Protein AF-M9RAI4-F1 (afdb_monomer_lite)

Structure (mmCIF, N/CA/C/O backbone):
data_AF-M9RAI4-F1
#
_entry.id   AF-M9RAI4-F1
#
loop_
_atom_site.group_PDB
_atom_site.id
_atom_site.type_symbol
_atom_site.label_atom_id
_atom_site.label_alt_id
_atom_site.label_comp_id
_atom_site.label_asym_id
_atom_site.label_entity_id
_atom_site.label_seq_id
_atom_site.pdbx_PDB_ins_code
_atom_site.Cartn_x
_atom_site.Cartn_y
_atom_site.Cartn_z
_atom_site.occupancy
_atom_site.B_iso_or_equiv
_atom_site.auth_seq_id
_atom_site.auth_comp_id
_atom_site.auth_asym_id
_atom_site.auth_atom_id
_atom_site.pdbx_PDB_model_num
ATOM 1 N N . MET A 1 1 ? 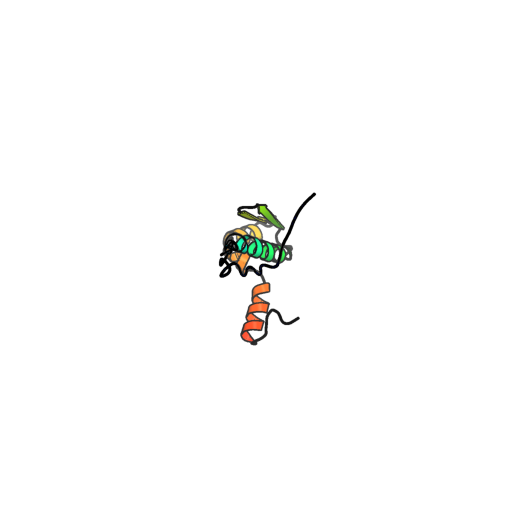-40.261 -9.639 69.187 1.00 39.50 1 MET A N 1
ATOM 2 C CA . MET A 1 1 ? -40.206 -8.582 68.147 1.00 39.50 1 MET A CA 1
ATOM 3 C C . MET A 1 1 ? -41.372 -8.826 67.192 1.00 39.50 1 MET A C 1
ATOM 5 O O . MET A 1 1 ? -41.455 -9.914 66.656 1.00 39.50 1 MET A O 1
ATOM 9 N N . ALA A 1 2 ? -42.470 -8.065 67.271 1.00 37.62 2 ALA A N 1
ATOM 10 C CA . ALA A 1 2 ? -42.729 -6.820 66.523 1.00 37.62 2 ALA A CA 1
ATOM 11 C C . ALA A 1 2 ? -42.720 -7.028 64.989 1.00 37.62 2 ALA A C 1
ATOM 13 O O . ALA A 1 2 ? -41.787 -7.623 64.487 1.00 37.62 2 ALA A O 1
ATOM 14 N N . LYS A 1 3 ? -43.627 -6.525 64.144 1.00 32.78 3 LYS A N 1
ATOM 15 C CA . LYS A 1 3 ? -44.915 -5.817 64.248 1.00 32.78 3 LYS A CA 1
ATOM 16 C C . LYS A 1 3 ? -45.352 -5.599 62.776 1.00 32.78 3 LYS A C 1
ATOM 18 O O . LYS A 1 3 ? -44.620 -4.961 62.045 1.00 32.78 3 LYS A O 1
ATOM 23 N N . ARG A 1 4 ? -46.566 -6.030 62.402 1.00 40.00 4 ARG A N 1
ATOM 24 C CA . ARG A 1 4 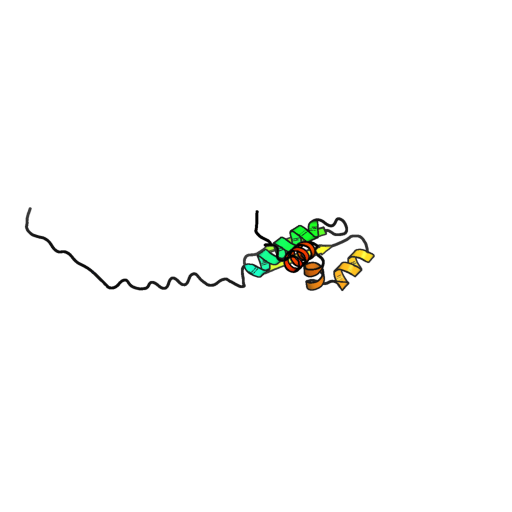? -47.504 -5.352 61.466 1.00 40.00 4 ARG A CA 1
ATOM 25 C C . ARG A 1 4 ? -47.185 -5.168 59.954 1.00 40.00 4 ARG A C 1
ATOM 27 O O . ARG A 1 4 ? -46.280 -4.445 59.582 1.00 40.00 4 ARG A O 1
ATOM 34 N N . ARG A 1 5 ? -48.225 -5.541 59.178 1.00 38.66 5 ARG A N 1
ATOM 35 C CA . ARG A 1 5 ? -48.987 -4.761 58.157 1.00 38.66 5 ARG A CA 1
ATOM 36 C C . ARG A 1 5 ? -48.598 -4.823 56.661 1.00 38.66 5 ARG A C 1
ATOM 38 O O . ARG A 1 5 ? -47.587 -4.294 56.243 1.00 38.66 5 ARG A O 1
ATOM 45 N N . ARG A 1 6 ? -49.577 -5.356 55.904 1.00 40.72 6 A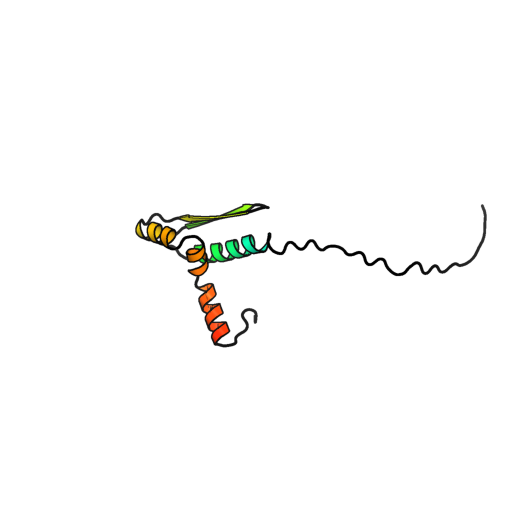RG A N 1
ATOM 46 C CA . ARG A 1 6 ? -50.209 -4.914 54.634 1.00 40.72 6 ARG A CA 1
ATOM 47 C C . ARG A 1 6 ? -49.360 -4.245 53.537 1.00 40.72 6 ARG A C 1
ATOM 49 O O . ARG A 1 6 ? -48.891 -3.132 53.706 1.00 40.72 6 ARG A O 1
ATOM 56 N N . ALA A 1 7 ? -49.409 -4.911 52.377 1.00 47.75 7 ALA A N 1
ATOM 57 C CA . ALA A 1 7 ? -49.701 -4.428 51.021 1.00 47.75 7 ALA A CA 1
ATOM 58 C C . ALA A 1 7 ? -49.359 -2.972 50.655 1.00 47.75 7 ALA A C 1
ATOM 60 O O . ALA A 1 7 ? -49.938 -2.027 51.185 1.00 47.75 7 ALA A O 1
ATOM 61 N N . GLY A 1 8 ? -48.560 -2.831 49.599 1.00 31.34 8 GLY A N 1
ATOM 62 C CA . GLY A 1 8 ? -48.456 -1.606 48.817 1.00 31.34 8 GLY A CA 1
ATOM 63 C C . GLY A 1 8 ? -47.836 -1.902 47.459 1.00 31.34 8 GLY A C 1
ATOM 64 O O . GLY A 1 8 ? -46.627 -2.086 47.367 1.00 31.34 8 GLY A O 1
ATOM 65 N N . SER A 1 9 ? -48.658 -1.947 46.408 1.00 47.62 9 SER A N 1
ATOM 66 C CA . SER A 1 9 ? -48.163 -1.772 45.046 1.00 47.62 9 SER A CA 1
ATOM 67 C C . SER A 1 9 ? -47.535 -0.383 44.951 1.00 47.62 9 SER A C 1
ATOM 69 O O . SER A 1 9 ? -48.182 0.598 45.323 1.00 47.62 9 SER A O 1
ATOM 71 N N . GLN A 1 10 ? -46.325 -0.277 44.418 1.00 42.31 10 GLN A N 1
ATOM 72 C CA . GLN A 1 10 ? -45.841 0.985 43.873 1.00 42.31 10 GLN A CA 1
ATOM 73 C C . GLN A 1 10 ? -45.409 0.750 42.432 1.00 42.31 10 GLN A C 1
ATOM 75 O O . GLN A 1 10 ? -44.301 0.299 42.162 1.00 42.31 10 GLN A O 1
ATOM 80 N N . LEU A 1 11 ? -46.314 1.099 41.512 1.00 45.38 11 LEU A N 1
ATOM 81 C CA . LEU A 1 11 ? -45.897 1.741 40.277 1.00 45.38 11 LEU A CA 1
ATOM 82 C C . LEU A 1 11 ? -45.053 2.967 40.657 1.00 45.38 11 LEU A C 1
ATOM 84 O O . LEU A 1 11 ? -45.522 3.879 41.337 1.00 45.38 11 LEU A O 1
ATOM 88 N N . ARG A 1 12 ? -43.810 2.966 40.199 1.00 42.62 12 ARG A N 1
ATOM 89 C CA . ARG A 1 12 ? -42.913 4.114 40.069 1.00 42.62 12 ARG A CA 1
ATOM 90 C C . ARG A 1 12 ? -42.088 3.824 38.826 1.00 42.62 12 ARG A C 1
ATOM 92 O O . ARG A 1 12 ? -41.649 2.697 38.660 1.00 42.62 12 ARG A O 1
ATOM 99 N N . ALA A 1 13 ? -41.789 4.743 37.939 1.00 39.09 13 ALA A N 1
ATOM 100 C CA . ALA A 1 13 ? -42.464 5.927 37.432 1.00 39.09 13 ALA A CA 1
ATOM 101 C C . ALA A 1 13 ? -42.169 5.880 35.916 1.00 39.09 13 ALA A C 1
ATOM 103 O O . ALA A 1 13 ? -41.404 5.015 35.484 1.00 39.09 13 ALA A O 1
ATOM 104 N N . ALA A 1 14 ? -42.783 6.748 35.109 1.00 46.00 14 ALA A N 1
ATOM 105 C CA . ALA A 1 14 ? -42.510 6.853 33.673 1.00 46.00 14 ALA A CA 1
ATOM 106 C C . ALA A 1 14 ? -40.999 6.737 33.401 1.00 46.00 14 ALA A C 1
ATOM 108 O O . ALA A 1 14 ? -40.222 7.574 33.857 1.00 46.00 14 ALA A O 1
ATOM 109 N N . GLY A 1 15 ? -40.622 5.624 32.761 1.00 31.36 15 GLY A N 1
ATOM 110 C CA . GLY A 1 15 ? -39.248 5.159 32.657 1.00 31.36 15 GLY A CA 1
ATOM 111 C C . GLY A 1 15 ? -38.387 6.227 32.019 1.00 31.36 15 GLY A C 1
ATOM 112 O O . GLY A 1 15 ? -38.586 6.594 30.861 1.00 31.36 15 GLY A O 1
ATOM 113 N N . GLU A 1 16 ? -37.460 6.730 32.821 1.00 35.34 16 GLU A N 1
ATOM 114 C CA . GLU A 1 16 ? -36.360 7.578 32.419 1.00 35.34 16 GLU A CA 1
ATOM 115 C C . GLU A 1 16 ? -35.795 7.038 31.110 1.00 35.34 16 GLU A C 1
ATOM 117 O O . GLU A 1 16 ? -35.295 5.913 31.026 1.00 35.34 16 GLU A O 1
ATOM 122 N N . ARG A 1 17 ? -35.927 7.832 30.049 1.00 39.47 17 ARG A N 1
ATOM 123 C CA . ARG A 1 17 ? -35.275 7.538 28.786 1.00 39.47 17 ARG A CA 1
ATOM 124 C C . ARG A 1 17 ? -33.798 7.828 29.011 1.00 39.47 17 ARG A C 1
ATOM 126 O O . ARG A 1 17 ? -33.325 8.924 28.724 1.00 39.47 17 ARG A O 1
ATOM 133 N N . LEU A 1 18 ? -33.099 6.851 29.586 1.00 36.94 18 LEU A N 1
ATOM 134 C CA . LEU A 1 18 ? -31.649 6.758 29.575 1.00 36.94 18 LEU A CA 1
ATOM 135 C C . LEU A 1 18 ? -31.236 6.747 28.104 1.00 36.94 18 LEU A C 1
ATOM 137 O O . LEU A 1 18 ? -31.137 5.697 27.465 1.00 36.94 18 LEU A O 1
ATOM 141 N N . PHE A 1 19 ? -31.033 7.942 27.552 1.00 39.38 19 PHE A N 1
ATOM 142 C CA . PHE A 1 19 ? -30.157 8.120 26.416 1.00 39.38 19 PHE A CA 1
ATOM 143 C C . PHE A 1 19 ? -28.798 7.626 26.890 1.00 39.38 19 PHE A C 1
ATOM 145 O O . PHE A 1 19 ? -28.036 8.355 27.513 1.00 39.38 19 PHE A O 1
ATOM 152 N N . HIS A 1 20 ? -28.528 6.351 26.640 1.00 41.88 20 HIS A N 1
ATOM 153 C CA . HIS A 1 20 ? -27.168 5.894 26.496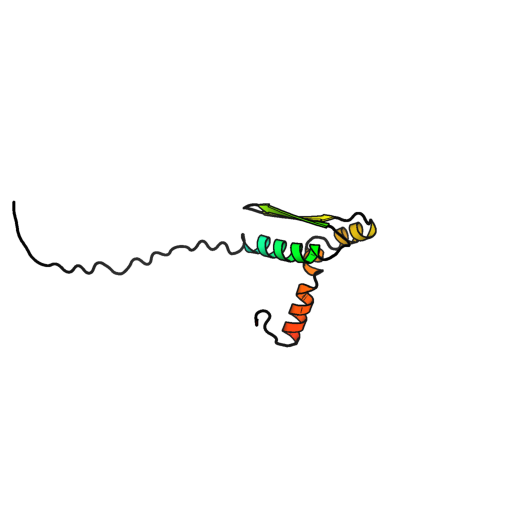 1.00 41.88 20 HIS A CA 1
ATOM 154 C C . HIS A 1 20 ? -26.718 6.519 25.180 1.00 41.88 20 HIS A C 1
ATOM 156 O O . HIS A 1 20 ? -27.208 6.087 24.131 1.00 41.88 20 HIS A O 1
ATOM 162 N N . PRO A 1 21 ? -25.837 7.534 25.167 1.00 43.38 21 PRO A N 1
ATOM 163 C CA . PRO A 1 21 ? -25.039 7.723 23.982 1.00 43.38 21 PRO A CA 1
ATOM 164 C C . PRO A 1 21 ? -24.249 6.419 23.850 1.00 43.38 21 PRO A C 1
ATOM 166 O O . PRO A 1 21 ? -23.228 6.229 24.510 1.00 43.38 21 PRO A O 1
ATOM 169 N N . GLN A 1 22 ? -24.719 5.486 23.016 1.00 45.53 22 GLN A N 1
ATOM 170 C CA . GLN A 1 22 ? -23.757 4.686 22.281 1.00 45.53 22 GLN A CA 1
ATOM 171 C C . GLN A 1 22 ? -22.937 5.738 21.547 1.00 45.53 22 GLN A C 1
ATOM 173 O O . GLN A 1 22 ? -23.430 6.375 20.618 1.00 45.53 22 GLN A O 1
ATOM 178 N N . ARG A 1 23 ? -21.769 6.053 22.125 1.00 44.81 23 ARG A N 1
ATOM 179 C CA . ARG A 1 23 ? -20.758 6.952 21.576 1.00 44.81 23 ARG A CA 1
ATOM 180 C C . ARG A 1 23 ? -20.743 6.688 20.085 1.00 44.81 23 ARG A C 1
ATOM 182 O O . ARG A 1 23 ? -20.422 5.568 19.723 1.00 44.81 23 ARG A O 1
ATOM 189 N N . ALA A 1 24 ? -21.134 7.639 19.248 1.00 51.69 24 ALA A N 1
ATOM 190 C CA . ALA A 1 24 ? -20.944 7.476 17.819 1.00 51.69 24 ALA A CA 1
ATOM 191 C C . ALA A 1 24 ? -19.429 7.507 17.577 1.00 51.69 24 ALA A C 1
ATOM 193 O O . ALA A 1 24 ? -18.842 8.573 17.771 1.00 51.69 24 ALA A O 1
ATOM 194 N N . PRO A 1 25 ? -18.760 6.401 17.198 1.00 50.75 25 PRO A N 1
ATOM 195 C CA . PRO A 1 25 ? -17.344 6.428 16.905 1.00 50.75 25 PRO A CA 1
ATOM 196 C C . PRO A 1 25 ? -17.180 6.101 15.416 1.00 50.75 25 PRO A C 1
ATOM 198 O O . PRO A 1 25 ? -16.391 5.250 15.025 1.00 50.75 25 PRO A O 1
ATOM 201 N N . THR A 1 26 ? -18.041 6.671 14.576 1.00 54.09 26 THR A N 1
ATOM 202 C CA . THR A 1 26 ? -18.267 6.171 13.215 1.00 54.09 26 THR A CA 1
ATOM 203 C C . THR A 1 26 ? -17.217 6.638 12.217 1.00 54.09 26 THR A C 1
ATOM 205 O O . THR A 1 26 ? -17.298 6.264 11.062 1.00 54.09 26 THR A O 1
ATOM 208 N N . LEU A 1 27 ? -16.222 7.431 12.625 1.00 51.72 27 LEU A N 1
ATOM 209 C CA . LEU A 1 27 ? -15.108 7.818 11.749 1.00 51.72 27 LEU A CA 1
ATOM 210 C C . LEU A 1 27 ? -13.759 7.277 12.235 1.00 51.72 27 LEU A C 1
ATOM 212 O O . LEU A 1 27 ? -12.956 6.850 11.410 1.00 51.72 27 LEU A O 1
ATOM 216 N N . GLN A 1 28 ? -13.523 7.220 13.555 1.00 51.72 28 GLN A N 1
ATOM 217 C CA . GLN A 1 28 ? -12.240 6.752 14.099 1.00 51.72 28 GLN A CA 1
ATOM 218 C C . GLN A 1 28 ? -11.956 5.269 13.818 1.00 51.72 28 GLN A C 1
ATOM 220 O O . GLN A 1 28 ? -10.798 4.918 13.635 1.00 51.72 28 GLN A O 1
ATOM 225 N N . TYR A 1 29 ? -12.978 4.410 13.732 1.00 58.78 29 TYR A N 1
ATOM 226 C CA . TYR A 1 29 ? -12.780 2.971 13.497 1.00 58.78 29 TYR A CA 1
ATOM 227 C C . TYR A 1 29 ? -12.960 2.532 12.038 1.00 58.78 29 TYR A C 1
ATOM 229 O O . TYR A 1 29 ? -12.725 1.366 11.729 1.00 58.78 29 TYR A O 1
ATOM 237 N N . GLU A 1 30 ? -13.412 3.405 11.135 1.00 67.62 30 GLU A N 1
ATOM 238 C CA . GLU A 1 30 ? -13.654 3.024 9.731 1.00 67.62 30 GLU A CA 1
ATOM 239 C C . GLU A 1 30 ? -12.367 3.060 8.906 1.00 67.62 30 GLU A C 1
ATOM 241 O O . GLU A 1 30 ? -12.080 2.124 8.162 1.00 67.62 30 GLU A O 1
ATOM 246 N N . ILE A 1 31 ? -11.553 4.108 9.075 1.00 75.31 31 ILE A N 1
ATOM 247 C CA . ILE A 1 31 ? -10.295 4.261 8.334 1.00 75.31 31 ILE A CA 1
ATOM 248 C C . ILE A 1 31 ? -9.313 3.122 8.653 1.00 75.31 31 ILE A C 1
ATOM 250 O O . ILE A 1 31 ? -8.810 2.531 7.697 1.00 75.31 31 ILE A O 1
ATOM 254 N N . PRO A 1 32 ? -9.075 2.740 9.926 1.00 82.50 32 PRO A N 1
ATOM 255 C CA . PRO A 1 32 ? -8.202 1.610 10.238 1.00 82.50 32 PRO A CA 1
ATOM 256 C C . PRO A 1 32 ? -8.689 0.299 9.622 1.00 82.50 32 PRO A C 1
ATOM 258 O O . PRO A 1 32 ? -7.921 -0.390 8.961 1.00 82.50 32 PRO A O 1
ATOM 261 N N . ARG A 1 33 ? -9.990 -0.006 9.724 1.00 81.38 33 ARG A N 1
ATOM 262 C CA . ARG A 1 33 ? -10.564 -1.220 9.119 1.00 81.38 33 ARG A CA 1
ATOM 263 C C . ARG A 1 33 ? -10.396 -1.252 7.605 1.00 81.38 33 ARG A C 1
ATOM 265 O O . ARG A 1 33 ? -10.011 -2.276 7.047 1.00 81.38 33 ARG A O 1
ATOM 272 N N . MET A 1 34 ? -10.672 -0.130 6.950 1.00 85.75 34 MET A N 1
ATOM 273 C CA . MET A 1 34 ? -10.557 0.009 5.504 1.00 85.75 34 MET A CA 1
ATOM 274 C C . MET A 1 34 ? -9.096 -0.140 5.051 1.00 85.75 34 MET A C 1
ATOM 276 O O . MET A 1 34 ? -8.817 -0.958 4.176 1.00 85.75 34 MET A O 1
ATOM 280 N N . VAL A 1 35 ? -8.153 0.554 5.693 1.00 89.06 35 VAL A N 1
ATOM 281 C CA . VAL A 1 35 ? -6.718 0.458 5.377 1.00 89.06 35 VAL A CA 1
ATOM 282 C C . VAL A 1 35 ? -6.174 -0.946 5.651 1.00 89.06 35 VAL A C 1
ATOM 284 O O . VAL A 1 35 ? -5.465 -1.482 4.802 1.00 89.06 35 VAL A O 1
ATOM 287 N N . SER A 1 36 ? -6.551 -1.590 6.758 1.00 88.44 36 SER A N 1
ATOM 288 C CA . SER A 1 36 ? -6.149 -2.970 7.066 1.00 88.44 36 SER A CA 1
ATOM 289 C C . SER A 1 36 ? -6.651 -3.969 6.017 1.00 88.44 36 SER A C 1
ATOM 291 O O . SER A 1 36 ? -5.874 -4.798 5.539 1.00 88.44 36 SER A O 1
ATOM 293 N N . ALA A 1 37 ? -7.912 -3.858 5.585 1.00 86.50 37 ALA A N 1
ATOM 294 C CA . ALA A 1 37 ? -8.471 -4.725 4.544 1.00 86.50 37 ALA A CA 1
ATOM 295 C C . ALA A 1 37 ? -7.756 -4.553 3.190 1.00 86.50 37 ALA A C 1
ATOM 297 O O . ALA A 1 37 ? -7.398 -5.535 2.539 1.00 86.50 37 ALA A O 1
ATOM 298 N N . HIS A 1 38 ? -7.481 -3.312 2.781 1.00 89.50 38 HIS A N 1
ATOM 299 C CA . HIS A 1 38 ? -6.754 -3.045 1.537 1.00 89.50 38 HIS A CA 1
ATOM 300 C C . HIS A 1 38 ? -5.290 -3.480 1.619 1.00 89.50 38 HIS A C 1
ATOM 302 O O . HIS A 1 38 ? -4.753 -3.987 0.636 1.00 89.50 38 HIS A O 1
ATOM 308 N N . SER A 1 39 ? -4.657 -3.333 2.785 1.00 91.25 39 SER A N 1
ATOM 309 C CA . SER A 1 39 ? -3.279 -3.775 3.016 1.00 91.25 39 SER A CA 1
ATOM 310 C C . SER A 1 39 ? -3.136 -5.285 2.853 1.00 91.25 39 SER A C 1
ATOM 312 O O . SER A 1 39 ? -2.186 -5.741 2.220 1.00 91.25 39 SER A O 1
ATOM 314 N N . ALA A 1 40 ? -4.100 -6.062 3.360 1.00 90.44 40 ALA A N 1
ATOM 315 C CA . ALA A 1 40 ? -4.132 -7.510 3.169 1.00 90.44 40 ALA A CA 1
ATOM 316 C C . ALA A 1 40 ? -4.234 -7.889 1.682 1.00 90.44 40 ALA A C 1
ATOM 318 O O . ALA A 1 40 ? -3.524 -8.781 1.229 1.00 90.44 40 ALA A O 1
ATOM 319 N N . GLN A 1 41 ? -5.045 -7.163 0.906 1.00 88.00 41 GLN A N 1
ATOM 320 C CA . GLN A 1 41 ? -5.139 -7.379 -0.539 1.00 88.00 41 GLN A CA 1
ATOM 321 C C . GLN A 1 41 ? -3.858 -6.956 -1.273 1.00 88.00 41 GLN A C 1
ATOM 323 O O . GLN A 1 41 ? -3.423 -7.632 -2.200 1.00 88.00 41 GLN A O 1
ATOM 328 N N . LEU A 1 42 ? -3.243 -5.831 -0.884 1.00 91.31 42 LEU A N 1
ATOM 329 C CA . LEU A 1 42 ? -1.965 -5.364 -1.447 1.00 91.31 42 LEU A CA 1
ATOM 330 C C . LEU A 1 42 ? -0.856 -6.384 -1.219 1.00 91.31 42 LEU A C 1
ATOM 332 O O . LEU A 1 42 ? -0.039 -6.590 -2.112 1.00 91.31 42 LEU A O 1
ATOM 336 N N . ALA A 1 43 ? -0.858 -7.055 -0.071 1.00 92.75 43 ALA A N 1
ATOM 337 C CA . ALA A 1 43 ? 0.123 -8.076 0.266 1.00 92.75 43 ALA A CA 1
ATOM 338 C C . ALA A 1 43 ? 0.031 -9.352 -0.596 1.00 92.75 43 ALA A C 1
ATOM 340 O O . ALA A 1 43 ? 0.923 -10.187 -0.501 1.00 92.75 43 ALA A O 1
ATOM 341 N N . MET A 1 44 ? -1.006 -9.512 -1.430 1.00 90.75 44 MET A N 1
ATOM 342 C CA . MET A 1 44 ? -1.118 -10.641 -2.368 1.00 90.75 44 MET A CA 1
ATOM 343 C C . MET A 1 44 ? -0.262 -10.472 -3.634 1.00 90.75 44 MET A C 1
ATOM 345 O O . MET A 1 44 ? -0.151 -11.411 -4.417 1.00 90.75 44 MET A O 1
ATOM 349 N N . ASP A 1 45 ? 0.302 -9.285 -3.869 1.00 90.56 45 ASP A N 1
ATOM 350 C CA . ASP A 1 45 ? 1.156 -9.004 -5.022 1.00 90.56 45 ASP A CA 1
ATOM 351 C C . ASP A 1 45 ? 2.640 -9.089 -4.636 1.00 90.56 45 ASP A C 1
ATOM 353 O O . ASP A 1 45 ? 3.140 -8.285 -3.847 1.00 90.56 45 ASP A O 1
ATOM 357 N N . ASP A 1 46 ? 3.358 -10.035 -5.241 1.00 92.56 46 ASP A N 1
ATOM 358 C CA . ASP A 1 46 ? 4.764 -10.332 -4.937 1.00 92.56 46 ASP A CA 1
ATOM 359 C C . ASP A 1 46 ? 5.750 -9.221 -5.354 1.00 92.56 46 ASP A C 1
ATOM 361 O O . ASP A 1 46 ? 6.940 -9.279 -5.031 1.00 92.56 46 ASP A O 1
ATOM 365 N N . ARG A 1 47 ? 5.300 -8.191 -6.086 1.00 93.62 47 ARG A N 1
ATOM 366 C CA . ARG A 1 47 ? 6.167 -7.083 -6.532 1.00 93.62 47 ARG A CA 1
ATOM 367 C C . ARG A 1 47 ? 6.612 -6.173 -5.389 1.00 93.62 47 ARG A C 1
ATOM 369 O O . ARG A 1 47 ? 7.600 -5.441 -5.536 1.00 93.62 47 ARG A O 1
ATOM 376 N N . TRP A 1 48 ? 5.898 -6.178 -4.267 1.00 95.62 48 TRP A N 1
ATOM 377 C CA . TRP A 1 48 ? 6.175 -5.326 -3.115 1.00 95.62 48 TRP A CA 1
ATOM 378 C C . TRP A 1 48 ? 5.921 -6.045 -1.790 1.00 95.62 48 TRP A C 1
ATOM 380 O O . TRP A 1 48 ? 5.357 -7.127 -1.721 1.00 95.62 48 TRP A O 1
ATOM 390 N N . THR A 1 49 ? 6.345 -5.416 -0.702 1.00 96.94 49 THR A N 1
ATOM 391 C CA . THR A 1 49 ? 6.070 -5.839 0.669 1.00 96.94 49 THR A CA 1
ATOM 392 C C . THR A 1 49 ? 5.250 -4.765 1.361 1.00 96.94 49 THR A C 1
ATOM 394 O O . THR A 1 49 ? 5.569 -3.578 1.254 1.00 96.94 49 THR A O 1
ATOM 397 N N . VAL A 1 50 ? 4.220 -5.193 2.090 1.00 96.25 50 VAL A N 1
ATOM 398 C CA . VAL A 1 50 ? 3.300 -4.324 2.829 1.00 96.25 50 VAL A CA 1
ATOM 399 C C . VAL A 1 50 ? 3.460 -4.577 4.325 1.00 96.25 50 VAL A C 1
ATOM 401 O O . VAL A 1 50 ? 3.453 -5.724 4.766 1.00 96.25 50 VAL A O 1
ATOM 404 N N . ALA A 1 51 ? 3.588 -3.509 5.106 1.00 95.25 51 ALA A N 1
ATOM 405 C CA . ALA A 1 51 ? 3.590 -3.545 6.562 1.00 95.25 51 ALA A CA 1
ATOM 406 C C . ALA A 1 51 ? 2.541 -2.571 7.103 1.00 95.25 51 ALA A C 1
ATOM 408 O O . ALA A 1 51 ? 2.397 -1.464 6.581 1.00 95.25 51 ALA A O 1
ATOM 409 N N . VAL A 1 52 ? 1.828 -2.982 8.151 1.00 93.12 52 VAL A N 1
ATOM 410 C CA . VAL A 1 52 ? 0.782 -2.182 8.796 1.00 93.12 52 VAL A CA 1
ATOM 411 C C . VAL A 1 52 ? 1.075 -2.075 10.282 1.00 93.12 52 VAL A C 1
ATOM 413 O O . VAL A 1 52 ? 1.349 -3.082 10.935 1.00 93.12 52 VAL A O 1
ATOM 416 N N . LEU A 1 53 ? 0.987 -0.859 10.809 1.00 90.88 53 LEU A N 1
ATOM 417 C CA . LEU A 1 53 ? 1.020 -0.583 12.237 1.00 90.88 53 LEU A CA 1
ATOM 418 C C . LEU A 1 53 ? -0.270 0.137 12.625 1.00 90.88 53 LEU A C 1
ATOM 420 O O . LEU A 1 53 ? -0.504 1.272 12.217 1.00 90.88 53 LEU A O 1
ATOM 424 N N . GLU A 1 54 ? -1.108 -0.532 13.412 1.00 84.94 54 GLU A N 1
ATOM 425 C CA . GLU A 1 54 ? -2.345 0.036 13.944 1.00 84.94 54 GLU A CA 1
ATOM 426 C C . GLU A 1 54 ? -2.148 0.424 15.414 1.00 84.94 54 GLU A C 1
ATOM 428 O O . GLU A 1 54 ? -1.611 -0.342 16.217 1.00 84.94 54 GLU A O 1
ATOM 433 N N . THR A 1 55 ? -2.574 1.634 15.762 1.00 81.62 55 THR A N 1
ATOM 434 C CA . THR A 1 55 ? -2.628 2.142 17.135 1.00 81.62 55 THR A CA 1
ATOM 435 C C . THR A 1 55 ? -4.068 2.509 17.488 1.00 81.62 55 THR A C 1
ATOM 437 O O . THR A 1 55 ? -4.952 2.512 16.636 1.00 81.62 55 THR A O 1
ATOM 440 N N . ASN A 1 56 ? -4.323 2.878 18.746 1.00 72.44 56 ASN A N 1
ATOM 441 C CA . ASN A 1 56 ? -5.658 3.310 19.174 1.00 72.44 56 ASN A CA 1
ATOM 442 C C . ASN A 1 56 ? -6.151 4.592 18.467 1.00 72.44 56 ASN A C 1
ATOM 444 O O . ASN A 1 56 ? -7.334 4.912 18.560 1.00 72.44 56 ASN A O 1
ATOM 448 N N . GLU A 1 57 ? -5.258 5.340 17.809 1.00 76.38 57 GLU A N 1
ATOM 449 C CA . GLU A 1 57 ? -5.537 6.672 17.255 1.00 76.38 57 GLU A CA 1
ATOM 450 C C . GLU A 1 57 ? -5.231 6.785 15.755 1.00 76.38 57 GLU A C 1
ATOM 452 O O . GLU A 1 57 ? -5.721 7.703 15.094 1.00 76.38 57 GLU A O 1
ATOM 457 N N . SER A 1 58 ? -4.425 5.878 15.203 1.00 81.69 58 SER A N 1
ATOM 458 C CA . SER A 1 58 ? -3.930 5.969 13.832 1.00 81.69 58 SER A CA 1
ATOM 459 C C . SER A 1 58 ? -3.623 4.603 13.232 1.00 81.69 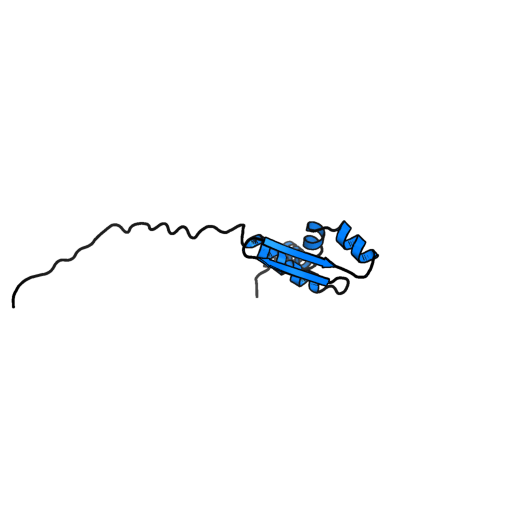58 SER A C 1
ATOM 461 O O . SER A 1 58 ? -3.433 3.613 13.938 1.00 81.69 58 SER A O 1
ATOM 463 N N . ILE A 1 59 ? -3.525 4.578 11.907 1.00 87.81 59 ILE A N 1
ATOM 464 C CA . ILE A 1 59 ? -3.001 3.448 11.152 1.00 87.81 59 ILE A CA 1
ATOM 465 C C . ILE A 1 59 ? -1.912 3.947 10.206 1.00 87.81 59 ILE A C 1
ATOM 467 O O . ILE A 1 59 ? -2.072 4.977 9.548 1.00 87.81 59 ILE A O 1
ATOM 471 N N . GLU A 1 60 ? -0.805 3.220 10.145 1.00 91.62 60 GLU A N 1
ATOM 472 C CA . GLU A 1 60 ? 0.299 3.472 9.227 1.00 91.62 60 GLU A CA 1
ATOM 473 C C . GLU A 1 60 ? 0.465 2.270 8.299 1.00 91.62 60 GLU A C 1
ATOM 475 O O . GLU A 1 60 ? 0.558 1.131 8.753 1.00 91.62 60 GLU A O 1
ATOM 480 N N . MET A 1 61 ? 0.511 2.532 6.992 1.00 94.06 61 MET A N 1
ATOM 481 C CA . MET A 1 61 ? 0.751 1.529 5.959 1.00 94.06 61 MET A CA 1
ATOM 482 C C . MET A 1 61 ? 2.043 1.877 5.221 1.00 94.06 61 MET A C 1
ATOM 484 O O . MET A 1 61 ? 2.166 2.954 4.638 1.00 94.06 61 MET A O 1
ATOM 488 N N . THR A 1 62 ? 2.987 0.942 5.211 1.00 96.31 62 THR A N 1
ATOM 489 C CA . THR A 1 62 ? 4.262 1.054 4.502 1.00 96.31 62 THR A CA 1
ATOM 490 C C . THR A 1 62 ? 4.308 0.039 3.367 1.00 96.31 62 THR A C 1
ATOM 492 O O . THR A 1 62 ? 4.160 -1.156 3.603 1.00 96.31 62 THR A O 1
ATOM 495 N N . VAL A 1 63 ? 4.555 0.507 2.140 1.00 96.81 63 VAL A N 1
ATOM 496 C CA . VAL A 1 63 ? 4.716 -0.343 0.949 1.00 96.81 63 VAL A CA 1
ATOM 497 C C . VAL A 1 63 ? 6.113 -0.142 0.373 1.00 96.81 63 VAL A C 1
ATOM 499 O O . VAL A 1 63 ? 6.528 0.987 0.104 1.00 96.81 63 VAL A O 1
ATOM 502 N N . THR A 1 64 ? 6.859 -1.230 0.194 1.00 97.62 64 THR A N 1
ATOM 503 C CA . THR A 1 64 ? 8.269 -1.196 -0.227 1.00 97.62 64 THR A CA 1
ATOM 504 C C . THR A 1 64 ? 8.557 -2.203 -1.328 1.00 97.62 64 THR A C 1
ATOM 506 O O . THR A 1 64 ? 7.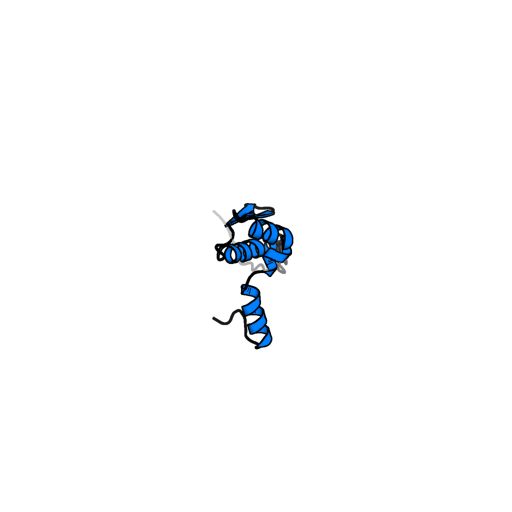885 -3.218 -1.447 1.00 97.62 64 THR A O 1
ATOM 509 N N . SER A 1 65 ? 9.572 -1.936 -2.148 1.00 96.69 65 SER A N 1
ATOM 510 C CA . SER A 1 65 ? 10.073 -2.897 -3.131 1.00 96.69 65 SER A CA 1
ATOM 511 C C . SER A 1 65 ? 11.572 -2.706 -3.343 1.00 96.69 65 SER A C 1
ATOM 513 O O . SER A 1 65 ? 12.105 -1.595 -3.226 1.00 96.69 65 SER A O 1
ATOM 515 N N . ASN A 1 66 ? 12.264 -3.792 -3.678 1.00 96.44 66 ASN A N 1
ATOM 516 C CA . ASN A 1 66 ? 13.674 -3.741 -4.050 1.00 96.44 66 ASN A CA 1
ATOM 517 C C . ASN A 1 66 ? 13.863 -3.273 -5.502 1.00 96.44 66 ASN A C 1
ATOM 519 O O . ASN A 1 66 ? 14.878 -2.636 -5.800 1.00 96.44 66 ASN A O 1
ATOM 523 N N . ASP A 1 67 ? 12.862 -3.471 -6.362 1.00 97.38 67 ASP A N 1
ATOM 524 C CA . ASP A 1 67 ? 12.884 -3.060 -7.766 1.00 97.38 67 ASP A CA 1
ATOM 525 C C . ASP A 1 67 ? 12.733 -1.523 -7.901 1.00 97.38 67 ASP A C 1
ATOM 527 O O . ASP A 1 67 ? 11.758 -0.941 -7.408 1.00 97.38 67 ASP A O 1
ATOM 531 N N . PRO A 1 68 ? 13.690 -0.817 -8.541 1.00 97.06 68 PRO A N 1
ATOM 532 C CA . PRO A 1 68 ? 13.594 0.617 -8.820 1.00 97.06 68 PRO A CA 1
ATOM 533 C C . PRO A 1 68 ? 12.344 1.044 -9.599 1.00 97.06 68 PRO A C 1
ATOM 535 O O . PRO A 1 68 ? 11.791 2.105 -9.298 1.00 97.06 68 PRO A O 1
ATOM 538 N N . ALA A 1 69 ? 11.885 0.243 -10.562 1.00 97.50 69 ALA A N 1
ATOM 539 C CA . ALA A 1 69 ? 10.696 0.544 -11.353 1.00 97.50 69 ALA A CA 1
ATOM 540 C C . ALA A 1 69 ? 9.430 0.450 -10.492 1.00 97.50 69 ALA A C 1
ATOM 542 O O . ALA A 1 69 ? 8.605 1.366 -10.499 1.00 97.50 69 ALA A O 1
ATOM 543 N N . VAL A 1 70 ? 9.325 -0.590 -9.661 1.00 96.69 70 VAL A N 1
ATOM 544 C CA . VAL A 1 70 ? 8.207 -0.741 -8.716 1.00 96.69 70 VAL A CA 1
ATOM 545 C C . VAL A 1 70 ? 8.238 0.358 -7.651 1.00 96.69 70 VAL A C 1
ATOM 547 O O . VAL A 1 70 ? 7.202 0.923 -7.317 1.00 96.69 70 VAL A O 1
ATOM 550 N N . LYS A 1 71 ? 9.417 0.767 -7.167 1.00 97.81 71 LYS A N 1
ATOM 551 C CA . LYS A 1 71 ? 9.542 1.939 -6.279 1.00 97.81 71 LYS A CA 1
ATOM 552 C C . LYS A 1 71 ? 9.018 3.221 -6.925 1.00 97.81 71 LYS A C 1
ATOM 554 O O . LYS A 1 71 ? 8.368 4.016 -6.247 1.00 97.81 71 LYS A O 1
ATOM 559 N N . ALA A 1 72 ? 9.301 3.445 -8.209 1.00 97.31 72 ALA A N 1
ATOM 560 C CA . ALA A 1 72 ? 8.756 4.586 -8.940 1.00 97.31 72 ALA A CA 1
ATOM 561 C C . ALA A 1 72 ? 7.229 4.482 -9.084 1.00 97.31 72 ALA A C 1
ATOM 563 O O . ALA A 1 72 ? 6.534 5.478 -8.888 1.00 97.31 72 ALA A O 1
ATOM 564 N N . GLN A 1 73 ? 6.706 3.278 -9.332 1.00 95.38 73 GLN A N 1
ATOM 565 C CA . GLN A 1 73 ? 5.269 3.010 -9.384 1.00 95.38 73 GLN A CA 1
ATOM 566 C C . GLN A 1 73 ? 4.576 3.300 -8.045 1.00 95.38 73 GLN A C 1
ATOM 568 O O . GLN A 1 73 ? 3.596 4.039 -8.027 1.00 95.38 73 GLN A O 1
ATOM 573 N N . ILE A 1 74 ? 5.101 2.790 -6.924 1.00 96.50 74 ILE A N 1
ATOM 574 C CA . ILE A 1 74 ? 4.573 3.046 -5.571 1.00 96.50 74 ILE A CA 1
ATOM 575 C C . ILE A 1 74 ? 4.501 4.557 -5.307 1.00 96.50 74 ILE A C 1
ATOM 577 O O . ILE A 1 74 ? 3.478 5.064 -4.849 1.00 96.50 74 ILE A O 1
ATOM 581 N N . LYS A 1 75 ? 5.563 5.298 -5.653 1.00 96.88 75 LYS A N 1
ATOM 582 C CA . LYS A 1 75 ? 5.597 6.763 -5.514 1.00 96.88 75 LYS A CA 1
ATOM 583 C C . LYS A 1 75 ? 4.575 7.468 -6.405 1.00 96.88 75 LYS A C 1
ATOM 585 O O . LYS A 1 75 ? 3.977 8.442 -5.965 1.00 96.88 75 LYS A O 1
ATOM 590 N N . GLY A 1 76 ? 4.395 6.998 -7.639 1.00 96.69 76 GLY A N 1
ATOM 591 C CA . GLY A 1 76 ? 3.436 7.566 -8.587 1.00 96.69 76 GLY A CA 1
ATOM 592 C C . GLY A 1 76 ? 1.979 7.319 -8.194 1.00 96.69 76 GLY A C 1
ATOM 593 O O . GLY A 1 76 ? 1.145 8.198 -8.381 1.00 96.69 76 GLY A O 1
ATOM 594 N N . LEU A 1 77 ? 1.678 6.151 -7.619 1.00 94.50 77 LEU A N 1
ATOM 595 C CA . LEU A 1 77 ? 0.351 5.820 -7.097 1.00 94.50 77 LEU A CA 1
ATOM 596 C C . LEU A 1 77 ? 0.031 6.613 -5.823 1.00 94.50 77 LEU A C 1
ATOM 598 O O . LEU A 1 77 ? -1.087 7.105 -5.655 1.00 94.50 77 LEU A O 1
ATOM 602 N N . GLY A 1 78 ? 1.006 6.733 -4.917 1.00 94.50 78 GLY A N 1
ATOM 603 C CA . GLY A 1 78 ? 0.777 7.286 -3.585 1.00 94.50 78 GLY A CA 1
ATOM 604 C C . GLY A 1 78 ? -0.293 6.503 -2.815 1.00 94.50 78 GLY A C 1
ATOM 605 O O . GLY A 1 78 ? -0.689 5.406 -3.202 1.00 94.50 78 GLY A O 1
ATOM 606 N N . PHE A 1 79 ? -0.788 7.071 -1.714 1.00 91.56 79 PHE A N 1
ATOM 607 C CA . PHE A 1 79 ? -1.784 6.397 -0.877 1.00 91.56 79 PHE A CA 1
ATOM 608 C C . PHE A 1 79 ? -3.061 6.060 -1.660 1.00 91.56 79 PHE A C 1
ATOM 610 O O . PHE A 1 79 ? -3.426 4.897 -1.768 1.00 91.56 79 PHE A O 1
ATOM 617 N N . TYR A 1 80 ? -3.713 7.052 -2.270 1.00 89.56 80 TYR A N 1
ATOM 618 C CA . TYR A 1 80 ? -4.989 6.832 -2.959 1.00 89.56 80 TYR A CA 1
ATOM 619 C C . TYR A 1 80 ? -4.871 5.877 -4.148 1.00 89.56 80 TYR A C 1
ATOM 621 O O . TYR A 1 80 ? -5.769 5.069 -4.363 1.00 89.56 80 TYR A O 1
ATOM 629 N N . GLY A 1 81 ? -3.763 5.931 -4.893 1.00 91.06 81 GLY A N 1
ATOM 630 C CA . GLY A 1 81 ? -3.522 4.999 -5.988 1.00 91.06 81 GLY A CA 1
ATOM 631 C C . GLY A 1 81 ? -3.338 3.565 -5.499 1.00 91.06 81 GLY A C 1
ATOM 632 O O . GLY A 1 81 ? -3.897 2.664 -6.109 1.00 91.06 81 GLY A O 1
ATOM 633 N N . LEU A 1 82 ? -2.633 3.350 -4.382 1.00 92.06 82 LEU A N 1
ATOM 634 C CA . LEU A 1 82 ? -2.485 2.023 -3.765 1.00 92.06 82 LEU A CA 1
ATOM 635 C C . LEU A 1 82 ? -3.814 1.488 -3.217 1.00 92.06 82 LEU A C 1
ATOM 637 O O . LEU A 1 82 ? -4.100 0.299 -3.310 1.00 92.06 82 LEU A O 1
ATOM 641 N N . MET A 1 83 ? -4.657 2.368 -2.681 1.00 89.25 83 MET A N 1
ATOM 642 C CA . MET A 1 83 ? -5.998 1.992 -2.230 1.00 89.25 83 MET A CA 1
ATOM 643 C C . MET A 1 83 ? -6.929 1.661 -3.406 1.00 89.25 83 MET A C 1
ATOM 645 O O . MET A 1 83 ? -7.815 0.825 -3.281 1.00 89.25 83 MET A O 1
ATOM 649 N N . ALA A 1 84 ? -6.715 2.273 -4.572 1.00 84.94 84 ALA A N 1
ATOM 650 C CA . ALA A 1 84 ? -7.516 2.033 -5.769 1.00 84.94 84 ALA A CA 1
ATOM 651 C C . ALA A 1 84 ? -6.975 0.915 -6.680 1.00 84.94 84 ALA A C 1
ATOM 653 O O . ALA A 1 84 ? -7.719 0.429 -7.527 1.00 84.94 84 ALA A O 1
ATOM 654 N N . SER A 1 85 ? -5.711 0.497 -6.539 1.00 81.44 85 SER A N 1
ATOM 655 C CA . SER A 1 85 ? -5.067 -0.467 -7.449 1.00 81.44 85 SER A CA 1
ATOM 656 C C . SER A 1 85 ? -5.537 -1.914 -7.281 1.00 81.44 85 SER A C 1
ATOM 658 O O . SER A 1 85 ? -5.111 -2.789 -8.033 1.00 81.44 85 SER A O 1
ATOM 660 N N . GLN A 1 86 ? -6.395 -2.174 -6.296 1.00 72.38 86 GLN A N 1
ATOM 661 C CA . GLN A 1 86 ? -6.724 -3.513 -5.835 1.00 72.38 86 GLN A CA 1
ATOM 662 C C . GLN A 1 86 ? -7.933 -4.095 -6.566 1.00 72.38 86 GLN A C 1
ATOM 664 O O . GLN A 1 86 ? -8.978 -3.457 -6.684 1.00 72.38 86 GLN A O 1
ATOM 669 N N . ASP A 1 87 ? -7.817 -5.356 -6.990 1.00 64.88 87 ASP A N 1
ATOM 670 C CA . ASP A 1 87 ? -8.826 -6.020 -7.830 1.00 64.88 87 ASP A CA 1
ATOM 671 C C . ASP A 1 87 ? -10.131 -6.365 -7.077 1.00 64.88 87 ASP A C 1
ATOM 673 O O . ASP A 1 87 ? -11.121 -6.748 -7.697 1.00 64.88 87 ASP A O 1
ATOM 677 N N . HIS A 1 88 ? -10.188 -6.154 -5.751 1.00 62.12 88 HIS A N 1
ATOM 678 C CA . HIS A 1 88 ? -11.433 -6.300 -4.984 1.00 62.12 88 HIS A CA 1
ATOM 679 C C . HIS A 1 88 ? -12.500 -5.294 -5.440 1.00 62.12 88 HIS A C 1
ATOM 681 O O . HIS A 1 88 ? -13.685 -5.591 -5.398 1.00 62.12 88 HIS A O 1
ATOM 687 N N . HIS A 1 89 ? -12.121 -4.121 -5.956 1.00 61.91 89 HIS A N 1
ATOM 688 C CA . HIS A 1 89 ? -13.105 -3.212 -6.539 1.00 61.91 89 HIS A CA 1
ATOM 689 C C . HIS A 1 89 ? -13.599 -3.705 -7.898 1.00 61.91 89 HIS A C 1
ATOM 691 O O . HIS A 1 89 ? -14.728 -3.401 -8.261 1.00 61.91 89 HIS A O 1
ATOM 697 N N . ARG A 1 90 ? -12.818 -4.490 -8.651 1.00 59.25 90 ARG A N 1
ATOM 698 C CA . ARG A 1 90 ? -13.239 -4.981 -9.969 1.00 59.25 90 ARG A CA 1
ATOM 699 C C . ARG A 1 90 ? -14.409 -5.940 -9.848 1.00 59.25 90 ARG A C 1
ATOM 701 O O . ARG A 1 90 ? -15.407 -5.751 -10.533 1.00 59.25 90 ARG A O 1
ATOM 708 N N . GLU A 1 91 ? -14.315 -6.927 -8.965 1.00 64.44 91 GLU A N 1
ATOM 709 C CA . GLU A 1 91 ? -15.418 -7.855 -8.714 1.00 64.44 91 GLU A CA 1
ATOM 710 C C . GLU A 1 91 ? -16.646 -7.119 -8.169 1.00 64.44 91 GLU A C 1
ATOM 712 O O . GLU A 1 91 ? -17.733 -7.282 -8.714 1.00 64.44 91 GLU A O 1
ATOM 717 N N . HIS A 1 92 ? -16.467 -6.201 -7.214 1.00 66.50 92 HIS A N 1
ATOM 718 C CA . HIS A 1 92 ? -17.557 -5.356 -6.719 1.00 66.50 92 HIS A CA 1
ATOM 719 C C . HIS A 1 92 ? -18.194 -4.491 -7.826 1.00 66.50 92 HIS A C 1
ATOM 721 O O . HIS A 1 92 ? -19.417 -4.403 -7.910 1.00 66.50 92 HIS A O 1
ATOM 727 N N . HIS A 1 93 ? -17.405 -3.868 -8.708 1.00 63.69 93 HIS A N 1
ATOM 728 C CA . HIS A 1 93 ? -17.911 -3.079 -9.838 1.00 63.69 93 HIS A CA 1
ATOM 729 C C . HIS A 1 93 ? -18.628 -3.951 -10.870 1.00 63.69 93 HIS A C 1
ATOM 731 O O . HIS A 1 93 ? -19.667 -3.541 -11.385 1.00 63.69 93 HIS A O 1
ATOM 737 N N . MET A 1 94 ? -18.121 -5.155 -11.141 1.00 68.94 94 MET A N 1
ATOM 738 C CA . MET A 1 94 ? -18.782 -6.117 -12.021 1.00 68.94 94 MET A CA 1
ATOM 739 C C . MET A 1 94 ? -20.096 -6.605 -11.402 1.00 68.94 94 MET A C 1
ATOM 741 O O . MET A 1 94 ? -21.121 -6.591 -12.074 1.00 68.94 94 MET A O 1
ATOM 745 N N . MET A 1 95 ? -20.113 -6.938 -10.111 1.00 68.69 95 MET A N 1
ATOM 746 C CA . MET A 1 95 ? -21.324 -7.330 -9.388 1.00 68.69 95 MET A CA 1
ATOM 747 C C . MET A 1 95 ? -22.362 -6.200 -9.372 1.00 68.69 95 MET A C 1
ATOM 749 O O . MET A 1 95 ? -23.526 -6.453 -9.666 1.00 68.69 95 MET A O 1
ATOM 753 N N . MET A 1 96 ? -21.960 -4.940 -9.164 1.00 66.38 96 MET A N 1
ATOM 754 C CA . MET A 1 96 ? -22.861 -3.782 -9.290 1.00 66.38 96 MET A CA 1
ATOM 755 C C . MET A 1 96 ? -23.391 -3.596 -10.720 1.00 66.38 96 MET A C 1
ATOM 757 O O . MET A 1 96 ? -24.582 -3.345 -10.898 1.00 66.38 96 MET A O 1
ATOM 761 N N . ALA A 1 97 ? -22.546 -3.754 -11.744 1.00 70.44 97 ALA A N 1
ATOM 762 C CA . ALA A 1 97 ? -22.966 -3.686 -13.146 1.00 70.44 97 ALA A CA 1
ATOM 763 C C . ALA A 1 97 ? -23.931 -4.825 -13.532 1.00 70.44 97 ALA A C 1
ATOM 765 O O . ALA A 1 97 ? -24.772 -4.651 -14.414 1.00 70.44 97 ALA A O 1
ATOM 766 N N . HIS A 1 98 ? -23.836 -5.968 -12.851 1.00 75.62 98 HIS A N 1
ATOM 767 C CA . HIS A 1 98 ? -24.708 -7.129 -13.025 1.00 75.62 98 HIS A CA 1
ATOM 768 C C . HIS A 1 98 ? -25.903 -7.170 -12.054 1.00 75.62 98 HIS A C 1
ATOM 770 O O . HIS A 1 98 ? -26.708 -8.096 -12.136 1.00 75.62 98 HIS A O 1
ATOM 776 N N . GLY A 1 99 ? -26.055 -6.184 -11.160 1.00 76.75 99 GLY A N 1
ATOM 777 C CA . GLY A 1 99 ? -27.141 -6.140 -10.173 1.00 76.75 99 GLY A CA 1
ATOM 778 C C . GLY A 1 99 ? -27.063 -7.229 -9.093 1.00 76.75 99 GLY A C 1
ATOM 779 O O . GLY A 1 99 ? -28.091 -7.623 -8.549 1.00 76.75 99 GLY A O 1
ATOM 780 N N . GLN A 1 100 ? -25.867 -7.741 -8.805 1.00 70.56 100 GLN A N 1
ATOM 781 C CA . GLN A 1 100 ? -25.616 -8.800 -7.829 1.00 70.56 100 GLN A CA 1
ATOM 782 C C . GLN A 1 100 ? -25.282 -8.217 -6.446 1.00 70.56 100 GLN A C 1
ATOM 784 O O . GLN A 1 100 ? -24.598 -7.199 -6.331 1.00 70.56 100 GLN A O 1
ATOM 789 N N . SER A 1 101 ? -25.773 -8.872 -5.389 1.00 63.19 101 SER A N 1
ATOM 790 C CA . SER A 1 101 ? -25.455 -8.542 -3.996 1.00 63.19 101 SER A CA 1
ATOM 791 C C . SER A 1 101 ? -24.026 -8.973 -3.663 1.00 63.19 101 SER A C 1
ATOM 793 O O . SER A 1 101 ? -23.652 -10.122 -3.879 1.00 63.19 101 SER A O 1
ATOM 795 N N . VAL A 1 102 ? -23.243 -8.059 -3.088 1.00 57.97 102 VAL A N 1
ATOM 796 C CA . VAL A 1 102 ? -21.858 -8.301 -2.631 1.00 57.97 102 VAL A CA 1
ATOM 797 C C . VAL A 1 102 ? -21.781 -9.079 -1.304 1.00 57.97 102 VAL A C 1
ATOM 799 O O . VAL A 1 102 ? -20.692 -9.293 -0.774 1.00 57.97 102 VAL A O 1
ATOM 802 N N . HIS A 1 103 ? -22.926 -9.499 -0.754 1.00 59.34 103 HIS A N 1
ATOM 803 C CA . HIS A 1 103 ? -23.027 -10.186 0.540 1.00 59.34 103 HIS A CA 1
ATOM 804 C C . HIS A 1 103 ? -23.919 -11.435 0.529 1.00 59.34 103 HIS A C 1
ATOM 806 O O . HIS A 1 103 ? -24.216 -11.967 1.597 1.00 59.34 103 HIS A O 1
ATOM 812 N N . ASP A 1 104 ? -24.334 -11.926 -0.639 1.00 48.31 104 ASP A N 1
ATOM 813 C CA . ASP A 1 104 ? -25.089 -13.179 -0.698 1.00 48.31 104 ASP A CA 1
ATOM 814 C C . ASP A 1 104 ? -24.091 -14.346 -0.652 1.00 48.31 104 ASP A C 1
ATOM 816 O O . ASP A 1 104 ? -23.395 -14.626 -1.629 1.00 48.31 104 ASP A O 1
ATOM 820 N N . HIS A 1 105 ? -23.969 -14.961 0.527 1.00 43.09 105 HIS A N 1
ATOM 821 C CA . HIS A 1 105 ? -23.219 -16.200 0.759 1.00 43.09 105 HIS A CA 1
ATOM 822 C C . HIS A 1 105 ? -24.082 -17.425 0.448 1.00 43.09 105 HIS A C 1
ATOM 824 O O . HIS A 1 105 ? -25.265 -17.422 0.866 1.00 43.09 105 HIS A O 1
#

pLDDT: mean 72.39, std 21.79, range [31.34, 97.81]

Organism: NCBI:txid391626

Radius of gyration: 27.11 Å; chains: 1; bounding box: 64×24×81 Å

Foldseek 3Di:
DDDDDDDDDDDDDDDDPPPPPPPCPPPQPPVQVLCVVLQVQLCVDPQWHWDWDDDSRDIDIDIGHPDPVVVVVCVVCDPVNSSVVGCVVVVVVVCVVVVHDPPDD

Secondary structure (DSSP, 8-state):
-------------S-----------TTTTHHHHHHHHHHHHHTT-TTSEEEEEE-SS-EEEEEE-SSHHHHHHHHHHHHHHHHHS-THHHHHHHHHHTT--TT--

Sequence (105 aa):
MAKRRRAGSQLRAAGERLFHPQRAPTLQYEIPRMVSAHSAQLAMDDRWTVAVLETNESIEMTVTSNDPAVKAQIKGLGFYGLMASQDHHREHHMMMAHGQSVHDH